Protein AF-A0A8T4R7D3-F1 (afdb_monomer_lite)

Structure (mmCIF, N/CA/C/O backbone):
data_AF-A0A8T4R7D3-F1
#
_entry.id   AF-A0A8T4R7D3-F1
#
loop_
_atom_site.group_PDB
_atom_site.id
_atom_site.type_symbol
_atom_site.label_atom_id
_atom_site.label_alt_id
_atom_site.label_comp_id
_atom_site.label_asym_id
_atom_site.label_entity_id
_atom_site.label_seq_id
_atom_site.pdbx_PDB_ins_code
_atom_site.Cartn_x
_atom_site.Cartn_y
_atom_site.Cartn_z
_atom_site.occupancy
_atom_site.B_iso_or_equiv
_atom_site.auth_seq_id
_atom_site.auth_comp_id
_atom_site.auth_asym_id
_atom_site.auth_atom_id
_atom_site.pdbx_PDB_model_num
ATOM 1 N N . MET A 1 1 ? 14.070 -7.611 1.373 1.00 36.69 1 MET A N 1
ATOM 2 C CA . MET A 1 1 ? 12.817 -8.396 1.293 1.00 36.69 1 MET A CA 1
ATOM 3 C C . MET A 1 1 ? 11.779 -7.496 0.635 1.00 36.69 1 MET A C 1
ATOM 5 O O . MET A 1 1 ? 12.075 -6.315 0.529 1.00 36.69 1 MET A O 1
ATOM 9 N N . GLY A 1 2 ? 10.666 -8.023 0.120 1.00 54.22 2 GLY A N 1
ATOM 10 C CA . GLY A 1 2 ? 9.570 -7.161 -0.355 1.00 54.22 2 GLY A CA 1
ATOM 11 C C . GLY A 1 2 ? 9.410 -6.985 -1.868 1.00 54.22 2 GLY A C 1
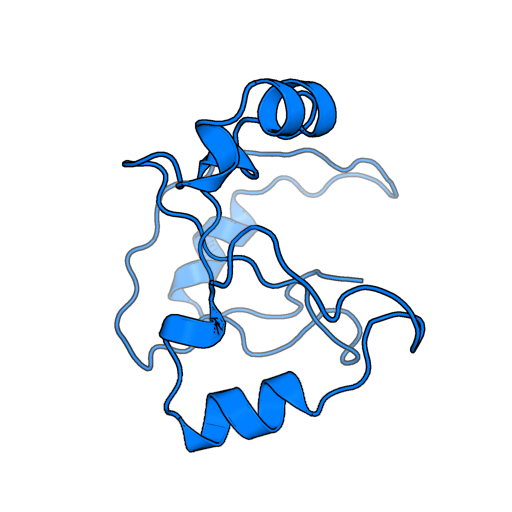ATOM 12 O O . GLY A 1 2 ? 8.536 -6.240 -2.288 1.00 54.22 2 GLY A O 1
ATOM 13 N N . HIS A 1 3 ? 10.195 -7.662 -2.713 1.00 70.94 3 HIS A N 1
ATOM 14 C CA . HIS A 1 3 ? 10.059 -7.515 -4.169 1.00 70.94 3 HIS A CA 1
ATOM 15 C C . HIS A 1 3 ? 9.313 -8.689 -4.802 1.00 70.94 3 HIS A C 1
ATOM 17 O O . HIS A 1 3 ? 9.589 -9.856 -4.498 1.00 70.94 3 HIS A O 1
ATOM 23 N N . LEU A 1 4 ? 8.396 -8.369 -5.717 1.00 80.88 4 LEU A N 1
ATOM 24 C CA . LEU A 1 4 ? 7.739 -9.348 -6.578 1.00 80.88 4 LEU A CA 1
ATOM 25 C C . LEU A 1 4 ? 8.806 -10.045 -7.437 1.00 80.88 4 LEU A C 1
ATOM 27 O O . LEU A 1 4 ? 9.700 -9.406 -7.992 1.00 80.88 4 LEU A O 1
ATOM 31 N N . GLY A 1 5 ? 8.768 -11.375 -7.461 1.00 80.00 5 GLY A N 1
ATOM 32 C CA . GLY A 1 5 ? 9.719 -12.221 -8.185 1.00 80.00 5 GLY A CA 1
ATOM 33 C C . GLY A 1 5 ? 9.231 -12.622 -9.573 1.00 80.00 5 GLY A C 1
ATOM 34 O O . GLY A 1 5 ? 10.048 -12.851 -10.458 1.00 80.00 5 GLY A O 1
ATOM 35 N N . ALA A 1 6 ? 7.913 -12.703 -9.758 1.00 86.12 6 ALA A N 1
ATOM 36 C CA . ALA A 1 6 ? 7.272 -12.942 -11.042 1.00 86.12 6 ALA A CA 1
ATOM 37 C C . ALA A 1 6 ? 5.851 -12.370 -11.024 1.00 86.12 6 ALA A C 1
ATOM 39 O O . ALA A 1 6 ? 5.162 -12.437 -9.997 1.00 86.12 6 ALA A O 1
ATOM 40 N N . VAL A 1 7 ? 5.425 -11.835 -12.166 1.00 90.06 7 VAL A N 1
ATOM 41 C CA . VAL A 1 7 ? 4.095 -11.258 -12.374 1.00 90.06 7 VAL A CA 1
ATOM 42 C C . VAL A 1 7 ? 3.459 -11.830 -13.647 1.00 90.06 7 VAL A C 1
ATOM 44 O O . VAL A 1 7 ? 4.183 -12.313 -14.520 1.00 90.06 7 VAL A O 1
ATOM 47 N N . PRO A 1 8 ? 2.122 -11.833 -13.765 1.00 91.81 8 PRO A N 1
ATOM 48 C CA . PRO A 1 8 ? 1.445 -12.183 -15.014 1.00 91.81 8 PRO A CA 1
ATOM 49 C C . PRO A 1 8 ? 1.762 -11.217 -16.163 1.00 91.81 8 PRO A C 1
ATOM 51 O O . PRO A 1 8 ? 2.154 -10.076 -15.928 1.00 91.81 8 PRO A O 1
ATOM 54 N N . GLU A 1 9 ? 1.498 -11.652 -17.401 1.00 91.25 9 GLU A N 1
ATOM 55 C CA . GLU A 1 9 ? 1.772 -10.893 -18.637 1.00 91.25 9 GLU A CA 1
ATOM 56 C C . GLU A 1 9 ? 1.210 -9.464 -18.605 1.00 91.25 9 GLU A C 1
ATOM 58 O O . GLU A 1 9 ? 1.916 -8.523 -18.951 1.00 91.25 9 GLU A O 1
ATOM 63 N N . LYS A 1 10 ? -0.002 -9.281 -18.065 1.00 90.69 10 LYS A N 1
ATOM 64 C CA . LYS A 1 10 ? -0.649 -7.969 -17.888 1.00 90.69 10 LYS A CA 1
ATOM 65 C C . LYS A 1 10 ? 0.213 -6.940 -17.144 1.00 90.69 10 LYS A C 1
ATOM 67 O O . LYS A 1 10 ? 0.091 -5.746 -17.388 1.00 90.69 10 LYS A O 1
ATOM 72 N N . PHE A 1 11 ? 1.061 -7.387 -16.222 1.00 90.50 11 PHE A N 1
ATOM 73 C CA . PHE A 1 11 ? 1.937 -6.521 -15.431 1.00 90.50 11 PHE A CA 1
ATOM 74 C C . PHE A 1 11 ? 3.374 -6.514 -15.959 1.00 90.50 11 PHE A C 1
ATOM 76 O O . PHE A 1 11 ? 4.179 -5.702 -15.509 1.00 90.50 11 PHE A O 1
ATOM 83 N N . GLN A 1 12 ? 3.716 -7.402 -16.897 1.00 88.94 12 GLN A N 1
ATOM 84 C CA . GLN A 1 12 ? 5.079 -7.531 -17.402 1.00 88.94 12 GLN A CA 1
ATOM 85 C C . GLN A 1 12 ? 5.535 -6.246 -18.099 1.00 88.94 12 GLN A C 1
ATOM 87 O O . GLN A 1 12 ? 6.657 -5.806 -17.869 1.00 88.94 12 GLN A O 1
ATOM 92 N N . GLU A 1 13 ? 4.646 -5.587 -18.847 1.00 86.06 13 GLU A N 1
ATOM 93 C CA . GLU A 1 13 ? 4.942 -4.306 -19.504 1.00 86.06 13 GLU A CA 1
ATOM 94 C C . GLU A 1 13 ? 5.337 -3.214 -18.498 1.00 86.06 13 GLU A C 1
ATOM 96 O O . GLU A 1 13 ? 6.294 -2.473 -18.724 1.00 86.06 13 GLU A O 1
ATOM 101 N N . VAL A 1 14 ? 4.662 -3.159 -17.343 1.00 87.75 14 VAL A N 1
ATOM 102 C CA . VAL A 1 14 ? 4.995 -2.218 -16.262 1.00 87.75 14 VAL A CA 1
ATOM 103 C C . VAL A 1 14 ? 6.386 -2.501 -15.703 1.00 87.75 14 VAL A C 1
ATOM 105 O O . VAL A 1 14 ? 7.166 -1.578 -15.484 1.00 87.75 14 VAL A O 1
ATOM 108 N N . PHE A 1 15 ? 6.719 -3.774 -15.486 1.00 84.31 15 PHE A N 1
ATOM 109 C CA . PHE A 1 15 ? 8.032 -4.172 -14.977 1.00 84.31 15 PHE A CA 1
ATOM 110 C C . PHE A 1 15 ? 9.150 -3.917 -15.989 1.00 84.31 15 PHE A C 1
ATOM 112 O O . PHE A 1 15 ? 10.239 -3.494 -15.602 1.00 84.31 15 PHE A O 1
ATOM 119 N N . ASP A 1 16 ? 8.881 -4.142 -17.272 1.00 86.25 16 ASP A N 1
ATOM 120 C CA . ASP A 1 16 ? 9.841 -3.936 -18.354 1.00 86.25 16 ASP A CA 1
ATOM 121 C C . ASP A 1 16 ? 10.116 -2.447 -18.610 1.00 86.25 16 ASP A C 1
ATOM 123 O O . ASP A 1 16 ? 11.216 -2.089 -19.039 1.00 86.25 16 ASP A O 1
ATOM 127 N N . ALA A 1 17 ? 9.157 -1.570 -18.292 1.00 84.62 17 ALA A N 1
ATOM 128 C CA . ALA A 1 17 ? 9.334 -0.122 -18.341 1.00 84.62 17 ALA A CA 1
ATOM 129 C C . ALA A 1 17 ? 10.272 0.409 -17.240 1.00 84.62 17 ALA A C 1
ATOM 131 O O . ALA A 1 17 ? 10.879 1.469 -17.414 1.00 84.62 17 ALA A O 1
ATOM 132 N N . VAL A 1 18 ? 10.431 -0.315 -16.122 1.00 83.69 18 VAL A N 1
ATOM 133 C CA . VAL A 1 18 ? 11.323 0.096 -15.029 1.00 83.69 18 VAL A CA 1
ATOM 134 C C . VAL A 1 18 ? 12.785 -0.183 -15.417 1.00 83.69 18 VAL A C 1
ATOM 136 O O . VAL A 1 18 ? 13.178 -1.341 -15.593 1.00 83.69 18 VAL A O 1
ATOM 139 N N . PRO A 1 19 ? 13.653 0.844 -15.513 1.00 83.81 19 PRO A N 1
ATOM 140 C CA . PRO A 1 19 ? 15.048 0.662 -15.881 1.00 83.81 19 PRO A CA 1
ATOM 141 C C . PRO A 1 19 ? 15.780 -0.240 -14.890 1.00 83.81 19 PRO A C 1
ATOM 143 O O . PRO A 1 19 ? 15.750 -0.021 -13.678 1.00 83.81 19 PRO A O 1
ATOM 146 N N . LYS A 1 20 ? 16.518 -1.223 -15.410 1.00 81.75 20 LYS A N 1
ATOM 147 C CA . LYS A 1 20 ? 17.413 -2.051 -14.595 1.00 81.75 20 LYS A CA 1
ATOM 148 C C . LYS A 1 20 ? 18.585 -1.201 -14.116 1.00 81.75 20 LYS A C 1
ATOM 150 O O . LYS A 1 20 ? 19.365 -0.703 -14.927 1.00 81.75 20 LYS A O 1
ATOM 155 N N . ARG A 1 21 ? 18.713 -1.046 -12.799 1.00 81.56 21 ARG A N 1
ATOM 156 C CA . ARG A 1 21 ? 19.777 -0.257 -12.165 1.00 81.56 21 ARG A CA 1
ATOM 157 C C . ARG A 1 21 ? 20.793 -1.144 -11.452 1.00 81.56 21 ARG A C 1
ATOM 159 O O . ARG A 1 21 ? 20.592 -2.348 -11.286 1.00 81.56 21 ARG A O 1
ATOM 166 N N . GLY A 1 22 ? 21.925 -0.545 -11.088 1.00 81.81 22 GLY A N 1
ATOM 167 C CA . GLY A 1 22 ? 23.009 -1.235 -10.395 1.00 81.81 22 GLY A CA 1
ATOM 168 C C . GLY A 1 22 ? 22.626 -1.695 -8.985 1.00 81.81 22 GLY A C 1
ATOM 169 O O . GLY A 1 22 ? 21.607 -1.307 -8.415 1.00 81.81 22 GLY A O 1
ATOM 170 N N . TYR A 1 23 ? 23.479 -2.525 -8.388 1.00 79.62 23 TYR A N 1
ATOM 171 C CA . TYR A 1 23 ? 23.300 -2.985 -7.012 1.00 79.62 23 TYR A CA 1
ATOM 172 C C . TYR A 1 23 ? 23.205 -1.796 -6.036 1.00 79.62 23 TYR A C 1
ATOM 174 O O . TYR A 1 23 ? 24.110 -0.965 -5.988 1.00 79.62 23 TYR A O 1
ATOM 182 N N . ARG A 1 24 ? 22.125 -1.754 -5.236 1.00 77.62 24 ARG A N 1
ATOM 183 C CA . ARG A 1 24 ? 21.774 -0.686 -4.268 1.00 77.62 24 ARG A CA 1
ATOM 184 C C . ARG A 1 24 ? 21.389 0.669 -4.880 1.00 77.62 24 ARG A C 1
ATOM 186 O O . ARG A 1 24 ? 21.235 1.630 -4.134 1.00 77.62 24 ARG A O 1
ATOM 193 N N . ASP A 1 25 ? 21.178 0.736 -6.190 1.00 83.69 25 ASP A N 1
ATOM 194 C CA . ASP A 1 25 ? 20.653 1.920 -6.879 1.00 83.69 25 ASP A CA 1
ATOM 195 C C . ASP A 1 25 ? 19.122 1.817 -7.003 1.00 83.69 25 ASP A C 1
ATOM 197 O O . ASP A 1 25 ? 18.578 1.525 -8.068 1.00 83.69 25 ASP A O 1
ATOM 201 N N . SER A 1 26 ? 18.433 1.956 -5.864 1.00 79.06 26 SER A N 1
ATOM 202 C CA . SER A 1 26 ? 16.968 1.912 -5.792 1.00 79.06 26 SER A CA 1
ATOM 203 C C . SER A 1 26 ? 16.387 3.301 -6.022 1.00 79.06 26 SER A C 1
ATOM 205 O O . SER A 1 26 ? 16.793 4.259 -5.366 1.00 79.06 26 SER A O 1
ATOM 207 N N . VAL A 1 27 ? 15.396 3.397 -6.903 1.00 77.75 27 VAL A N 1
ATOM 208 C CA . VAL A 1 27 ? 14.642 4.628 -7.155 1.00 77.75 27 VAL A CA 1
ATOM 209 C C . VAL A 1 27 ? 13.151 4.327 -7.148 1.00 77.75 27 VAL A C 1
ATOM 211 O O . VAL A 1 27 ? 12.731 3.252 -7.576 1.00 77.75 27 VAL A O 1
ATOM 214 N N . THR A 1 28 ? 12.359 5.286 -6.686 1.00 80.19 28 THR A N 1
ATOM 215 C CA . THR A 1 28 ? 10.903 5.253 -6.839 1.00 80.19 28 THR A CA 1
ATOM 216 C C . THR A 1 28 ? 10.545 5.867 -8.185 1.00 80.19 28 THR A C 1
ATOM 218 O O . THR A 1 28 ? 11.044 6.939 -8.528 1.00 80.19 28 THR A O 1
ATOM 221 N N . MET A 1 29 ? 9.696 5.184 -8.948 1.00 80.06 29 MET A N 1
ATOM 222 C CA . MET A 1 29 ? 9.202 5.646 -10.240 1.00 80.06 29 MET A CA 1
ATOM 223 C C . MET A 1 29 ? 7.689 5.505 -10.277 1.00 80.06 29 MET A C 1
ATOM 225 O O . MET A 1 29 ? 7.152 4.489 -9.841 1.00 80.06 29 MET A O 1
ATOM 229 N N . GLU A 1 30 ? 7.022 6.523 -10.803 1.00 83.75 30 GLU A N 1
ATOM 230 C CA . GLU A 1 30 ? 5.609 6.428 -11.135 1.00 83.75 30 GLU A CA 1
ATOM 231 C C . GLU A 1 30 ? 5.455 5.654 -12.445 1.00 83.75 30 GLU A C 1
ATOM 233 O O . GLU A 1 30 ? 6.167 5.910 -13.417 1.00 83.75 30 GLU A O 1
ATOM 238 N N . VAL A 1 31 ? 4.545 4.688 -12.452 1.00 85.50 31 VAL A N 1
ATOM 239 C CA . VAL A 1 31 ? 4.205 3.877 -13.623 1.00 85.50 31 VAL A CA 1
ATOM 240 C C . VAL A 1 31 ? 2.728 4.058 -13.939 1.00 85.50 31 VAL A C 1
ATOM 242 O O . VAL A 1 31 ? 1.955 4.492 -13.082 1.00 85.50 31 VAL A O 1
ATOM 245 N N . GLU A 1 32 ? 2.322 3.718 -15.161 1.00 84.75 32 GLU A N 1
ATOM 246 C CA . GLU A 1 32 ? 0.907 3.761 -15.517 1.00 84.75 32 GLU A CA 1
ATOM 247 C C . GLU A 1 32 ? 0.077 2.852 -14.603 1.00 84.75 32 GLU A C 1
ATOM 249 O O . GLU A 1 32 ? 0.486 1.755 -14.214 1.00 84.75 32 GLU A O 1
ATOM 254 N N . SER A 1 33 ? -1.111 3.337 -14.243 1.00 87.25 33 SER A N 1
ATOM 255 C CA . SER A 1 33 ? -2.031 2.586 -13.397 1.00 87.25 33 SER A CA 1
ATOM 256 C C . SER A 1 33 ? -2.588 1.386 -14.154 1.00 87.25 33 SER A C 1
ATOM 258 O O . SER A 1 33 ? -3.200 1.537 -15.210 1.00 87.25 33 SER A O 1
ATOM 260 N N . VAL A 1 34 ? -2.450 0.198 -13.568 1.00 89.50 34 VAL A N 1
ATOM 261 C CA . VAL A 1 34 ? -3.068 -1.028 -14.079 1.00 89.50 34 VAL A CA 1
ATOM 262 C C . VAL A 1 34 ? -4.332 -1.310 -13.278 1.00 89.50 34 VAL A C 1
ATOM 264 O O . VAL A 1 34 ? -4.283 -1.489 -12.062 1.00 89.50 34 VAL A O 1
ATOM 267 N N . LEU A 1 35 ? -5.476 -1.353 -13.959 1.00 91.00 35 LEU A N 1
ATOM 268 C CA . LEU A 1 35 ? -6.744 -1.743 -13.343 1.00 91.00 35 LEU A CA 1
ATOM 269 C C . LEU A 1 35 ? -6.765 -3.252 -13.118 1.00 91.00 35 LEU A C 1
ATOM 271 O O . LEU A 1 35 ? -6.423 -4.008 -14.025 1.00 91.00 35 LEU A O 1
ATOM 275 N N . VAL A 1 36 ? -7.196 -3.687 -11.939 1.00 90.50 36 VAL A N 1
ATOM 276 C CA . VAL A 1 36 ? -7.290 -5.105 -11.566 1.00 90.50 36 VAL A CA 1
ATOM 277 C C . VAL A 1 36 ? -8.696 -5.447 -11.100 1.00 90.50 36 VAL A C 1
ATOM 279 O O . VAL A 1 36 ? -9.392 -4.596 -10.543 1.00 90.50 36 VAL A O 1
ATOM 282 N N . GLU A 1 37 ? -9.113 -6.687 -11.330 1.00 89.69 37 GLU A N 1
ATOM 283 C CA . GLU A 1 37 ? -10.385 -7.210 -10.833 1.00 89.69 37 GLU A CA 1
ATOM 284 C C . GLU A 1 37 ? -10.201 -7.998 -9.529 1.00 89.69 37 GLU A C 1
ATOM 286 O O . GLU A 1 37 ? -9.124 -8.509 -9.215 1.00 89.69 37 GLU A O 1
ATOM 291 N N . ALA A 1 38 ? -11.273 -8.118 -8.744 1.00 84.00 38 ALA A N 1
ATOM 292 C CA . ALA A 1 38 ? -11.253 -8.952 -7.549 1.00 84.00 38 ALA A CA 1
ATOM 293 C C . ALA A 1 38 ? -11.007 -10.423 -7.927 1.00 84.00 38 ALA A C 1
ATOM 295 O O . ALA A 1 38 ? -11.673 -10.969 -8.804 1.00 84.00 38 ALA A O 1
ATOM 296 N N . GLY A 1 39 ? -10.055 -11.065 -7.247 1.00 86.06 39 GLY A N 1
ATOM 297 C CA . GLY A 1 39 ? -9.635 -12.438 -7.545 1.00 86.06 39 GLY A CA 1
ATOM 298 C C . GLY A 1 39 ? -8.606 -12.553 -8.674 1.00 86.06 39 GLY A C 1
ATOM 299 O O . GLY A 1 39 ? -8.132 -13.655 -8.950 1.00 86.06 39 GLY A O 1
ATOM 300 N N . GLU A 1 40 ? -8.218 -11.441 -9.301 1.00 91.62 40 GLU A N 1
ATOM 301 C CA . GLU A 1 40 ? -7.142 -11.436 -10.281 1.00 91.62 40 GLU A CA 1
ATOM 302 C C . GLU A 1 40 ? -5.782 -11.680 -9.608 1.00 91.62 40 GLU A C 1
ATOM 304 O O . GLU A 1 40 ? -5.434 -11.076 -8.591 1.00 91.62 40 GLU A O 1
ATOM 309 N N . ILE A 1 41 ? -4.985 -12.575 -10.191 1.00 90.06 41 ILE A N 1
ATOM 310 C CA . ILE A 1 41 ? -3.615 -12.823 -9.742 1.00 90.06 41 ILE A CA 1
ATOM 311 C C . ILE A 1 41 ? -2.756 -11.636 -10.186 1.00 90.06 41 ILE A C 1
ATOM 313 O O . ILE A 1 41 ? -2.699 -11.347 -11.374 1.00 90.06 41 ILE A O 1
ATOM 317 N N . ILE A 1 42 ? -2.057 -10.979 -9.254 1.00 88.56 42 ILE A N 1
ATOM 318 C CA . ILE A 1 42 ? -1.158 -9.840 -9.555 1.00 88.56 42 ILE A CA 1
ATOM 319 C C . ILE A 1 42 ? 0.331 -10.178 -9.390 1.00 88.56 42 ILE A C 1
ATOM 321 O O . ILE A 1 42 ? 1.205 -9.468 -9.879 1.00 88.56 42 ILE A O 1
ATOM 325 N N . ALA A 1 43 ? 0.633 -11.292 -8.723 1.00 87.94 43 ALA A N 1
ATOM 326 C CA . ALA A 1 43 ? 1.979 -11.816 -8.552 1.00 87.94 43 ALA A CA 1
ATOM 327 C C . ALA A 1 43 ? 1.923 -13.330 -8.348 1.00 87.94 43 ALA A C 1
ATOM 329 O O . ALA A 1 43 ? 1.012 -13.845 -7.703 1.00 87.94 43 ALA A O 1
ATOM 330 N N . THR A 1 44 ? 2.912 -14.043 -8.878 1.00 85.81 44 THR A N 1
ATOM 331 C CA . THR A 1 44 ? 3.012 -15.509 -8.757 1.00 85.81 44 THR A CA 1
ATOM 332 C C . THR A 1 44 ? 4.214 -15.950 -7.934 1.00 85.81 44 THR A C 1
ATOM 334 O O . THR A 1 44 ? 4.301 -17.113 -7.544 1.00 85.81 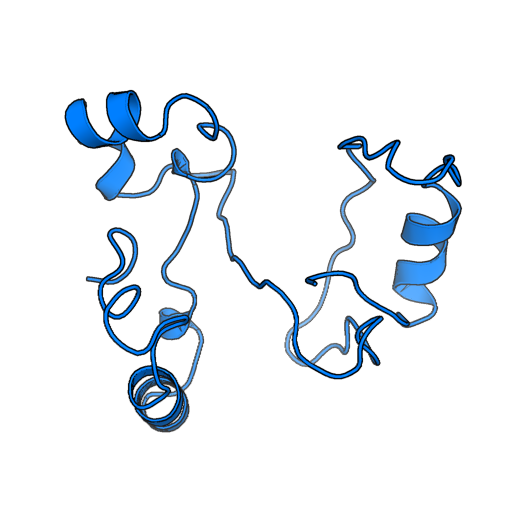44 THR A O 1
ATOM 337 N N . ASN A 1 45 ? 5.148 -15.038 -7.648 1.00 84.75 45 ASN A N 1
ATOM 338 C CA . ASN A 1 45 ? 6.307 -15.328 -6.816 1.00 84.75 45 ASN A CA 1
ATOM 339 C C . ASN A 1 45 ? 6.831 -14.068 -6.113 1.00 84.75 45 ASN A C 1
ATOM 341 O O . ASN A 1 45 ? 6.652 -12.954 -6.604 1.00 84.75 45 ASN A O 1
ATOM 345 N N . SER A 1 46 ? 7.546 -14.248 -5.003 1.00 85.88 46 SER A N 1
ATOM 346 C CA . SER A 1 46 ? 8.377 -13.209 -4.379 1.00 85.88 46 SER A CA 1
ATOM 347 C C . SER A 1 46 ? 9.850 -13.514 -4.648 1.00 85.88 46 SER A C 1
ATOM 349 O O . SER A 1 46 ? 10.239 -14.676 -4.735 1.00 85.88 46 SER A O 1
ATOM 351 N N . GLN A 1 47 ? 10.698 -12.491 -4.762 1.00 76.50 47 GLN A N 1
ATOM 352 C CA . GLN A 1 47 ? 12.117 -12.666 -5.109 1.00 76.50 47 GLN A CA 1
ATOM 353 C C . GLN A 1 47 ? 12.867 -13.631 -4.179 1.00 76.50 47 GLN A C 1
ATOM 355 O O . GLN A 1 47 ? 13.797 -14.310 -4.605 1.00 76.50 47 GLN A O 1
ATOM 360 N N . THR A 1 48 ? 12.489 -13.677 -2.901 1.00 79.19 48 THR A N 1
ATOM 361 C CA . THR A 1 48 ? 13.148 -14.521 -1.898 1.00 79.19 48 THR A CA 1
ATOM 362 C C . THR A 1 48 ? 12.343 -15.763 -1.532 1.00 79.19 48 THR A C 1
ATOM 364 O O . THR A 1 48 ? 12.858 -16.594 -0.787 1.00 79.19 48 THR A O 1
ATOM 367 N N . GLY A 1 49 ? 11.089 -15.877 -1.986 1.00 72.88 49 GLY A N 1
ATOM 368 C CA . GLY A 1 49 ? 10.150 -16.920 -1.561 1.00 72.88 49 GLY A CA 1
ATOM 369 C C . GLY A 1 49 ? 9.772 -16.870 -0.073 1.00 72.88 49 GLY A C 1
ATOM 370 O O . GLY A 1 49 ? 9.149 -17.804 0.419 1.00 72.88 49 GLY A O 1
ATOM 371 N N . LYS A 1 50 ? 10.183 -15.828 0.668 1.00 73.69 50 LYS A N 1
ATOM 372 C CA . LYS A 1 50 ? 10.070 -15.762 2.140 1.00 73.69 50 LYS A CA 1
ATOM 373 C C . LYS A 1 50 ? 9.036 -14.760 2.649 1.00 73.69 50 LYS A C 1
ATOM 375 O O . LYS A 1 50 ? 8.760 -14.757 3.842 1.00 73.69 50 LYS A O 1
ATOM 380 N N . GLY A 1 51 ? 8.505 -13.905 1.780 1.00 72.31 51 GLY A N 1
ATOM 381 C CA . GLY A 1 51 ? 7.546 -12.872 2.158 1.00 72.31 51 GLY A CA 1
ATOM 382 C C . GLY A 1 51 ? 7.580 -11.670 1.222 1.00 72.31 51 GLY A C 1
ATOM 383 O O . GLY A 1 51 ? 8.526 -11.488 0.447 1.00 72.31 51 GLY A O 1
ATOM 384 N N . PHE A 1 52 ? 6.538 -10.857 1.311 1.00 75.19 52 PHE A N 1
ATOM 385 C CA . PHE A 1 52 ? 6.397 -9.600 0.591 1.00 75.19 52 PHE A CA 1
ATOM 386 C C . PHE A 1 52 ? 5.795 -8.551 1.523 1.00 75.19 52 PHE A C 1
ATOM 388 O O . PHE A 1 52 ? 5.059 -8.897 2.446 1.00 75.19 52 PHE A O 1
ATOM 395 N N . ASP A 1 53 ? 6.129 -7.290 1.274 1.00 77.75 53 ASP A N 1
ATOM 396 C CA . ASP A 1 53 ? 5.532 -6.168 1.984 1.00 77.75 53 ASP A CA 1
ATOM 397 C C . ASP A 1 53 ? 4.250 -5.779 1.243 1.00 77.75 53 ASP A C 1
ATOM 399 O O . ASP A 1 53 ? 4.243 -5.674 0.014 1.00 77.75 53 ASP A O 1
ATOM 403 N N . PHE A 1 54 ? 3.155 -5.612 1.980 1.00 80.00 54 PHE A N 1
ATOM 404 C CA . PHE A 1 54 ? 1.850 -5.277 1.423 1.00 80.00 54 PHE A CA 1
ATOM 405 C C . PHE A 1 54 ? 1.242 -4.109 2.185 1.00 80.00 54 PHE A C 1
ATOM 407 O O . PHE A 1 54 ? 1.163 -4.129 3.413 1.00 80.00 54 PHE A O 1
ATOM 414 N N . GLY A 1 55 ? 0.802 -3.102 1.442 1.00 85.25 55 GLY A N 1
ATOM 415 C CA . GLY A 1 55 ? 0.094 -1.945 1.962 1.00 85.25 55 GLY A CA 1
ATOM 416 C C . GLY A 1 55 ? -1.003 -1.549 0.987 1.00 85.25 55 GLY A C 1
ATOM 417 O O . GLY A 1 55 ? -0.827 -1.657 -0.227 1.00 85.25 55 GLY A O 1
ATOM 418 N N . LEU A 1 56 ? -2.135 -1.105 1.527 1.00 89.44 56 LEU A N 1
ATOM 419 C CA . LEU A 1 56 ? -3.262 -0.605 0.751 1.00 89.44 56 LEU A CA 1
ATOM 420 C C . LEU A 1 56 ? -3.465 0.873 1.072 1.00 89.44 56 LEU A C 1
ATOM 422 O O . LEU A 1 56 ? -3.452 1.263 2.240 1.00 89.44 56 LEU A O 1
ATOM 426 N N . TYR A 1 57 ? -3.664 1.679 0.035 1.00 92.12 57 TYR A N 1
ATOM 427 C CA . TYR A 1 57 ? -3.791 3.128 0.143 1.00 92.12 57 TYR A CA 1
ATOM 428 C C . TYR A 1 57 ? -4.964 3.611 -0.715 1.00 92.12 57 TYR A C 1
ATOM 430 O O . TYR A 1 57 ? -5.138 3.131 -1.835 1.00 92.12 57 TYR A O 1
ATOM 438 N N . ASP A 1 58 ? -5.734 4.588 -0.231 1.00 93.06 58 ASP A N 1
ATOM 439 C CA . ASP A 1 58 ? -6.681 5.349 -1.057 1.00 93.06 58 ASP A CA 1
ATOM 440 C C . ASP A 1 58 ? -6.151 6.764 -1.278 1.00 93.06 58 ASP A C 1
ATOM 442 O O . ASP A 1 58 ? -6.427 7.678 -0.508 1.00 93.06 58 ASP A O 1
ATOM 446 N N . LEU A 1 59 ? -5.419 6.967 -2.373 1.00 91.88 59 LEU 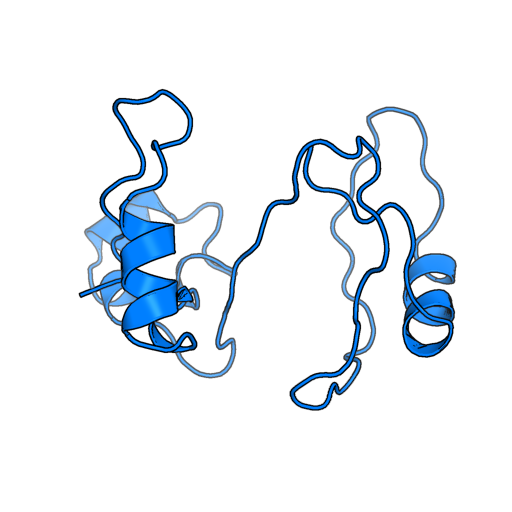A N 1
ATOM 447 C CA . LEU A 1 59 ? -4.805 8.261 -2.695 1.00 91.88 59 LEU A CA 1
ATOM 448 C C . LEU A 1 59 ? -5.820 9.385 -2.982 1.00 91.88 59 LEU A C 1
ATOM 450 O O . LEU A 1 59 ? -5.433 10.540 -3.134 1.00 91.88 59 LEU A O 1
ATOM 454 N N . ARG A 1 60 ? -7.121 9.080 -3.065 1.00 93.00 60 ARG A N 1
ATOM 455 C CA . ARG A 1 60 ? -8.180 10.083 -3.273 1.00 93.00 60 ARG A CA 1
ATOM 456 C C . ARG A 1 60 ? -8.635 10.709 -1.957 1.00 93.00 60 ARG A C 1
ATOM 458 O O . ARG A 1 60 ? -9.280 11.757 -1.978 1.00 93.00 60 ARG A O 1
ATOM 465 N N . LYS A 1 61 ? -8.373 10.048 -0.825 1.00 94.44 61 LYS A N 1
ATOM 466 C CA . LYS A 1 61 ? -8.902 10.430 0.484 1.00 94.44 61 LYS A CA 1
ATOM 467 C C . LYS A 1 61 ? -7.902 10.114 1.591 1.00 94.44 61 LYS A C 1
ATOM 469 O O . LYS A 1 61 ? -7.589 8.956 1.837 1.00 94.44 61 LYS A O 1
ATOM 474 N N . GLU A 1 62 ? -7.489 11.144 2.321 1.00 95.62 62 GLU A N 1
ATOM 475 C CA . GLU A 1 62 ? -6.665 10.958 3.516 1.00 95.62 62 GLU A CA 1
ATOM 476 C C . GLU A 1 62 ? -7.381 10.114 4.589 1.00 95.62 62 GLU A C 1
ATOM 478 O O . GLU A 1 62 ? -8.604 10.192 4.778 1.00 95.62 62 GLU A O 1
ATOM 483 N N . ASN A 1 63 ? -6.598 9.323 5.318 1.00 95.31 63 ASN A N 1
ATOM 484 C CA . ASN A 1 63 ? -7.065 8.482 6.408 1.00 95.31 63 ASN A CA 1
ATOM 485 C C . ASN A 1 63 ? -7.346 9.288 7.688 1.00 95.31 63 ASN A C 1
ATOM 487 O O . ASN A 1 63 ? -7.080 10.487 7.795 1.00 95.31 63 ASN A O 1
ATOM 491 N N . GLN A 1 64 ? -7.949 8.621 8.673 1.00 95.06 64 GLN A N 1
ATOM 492 C CA . GLN A 1 64 ? -8.347 9.260 9.924 1.00 95.06 64 GLN A CA 1
ATOM 493 C C . GLN A 1 64 ? -7.138 9.671 10.778 1.00 95.06 64 GLN A C 1
ATOM 495 O O . GLN A 1 64 ? -7.153 10.765 11.344 1.00 95.06 64 GLN A O 1
ATOM 500 N N . ALA A 1 65 ? -6.086 8.846 10.819 1.00 95.25 65 ALA A N 1
ATOM 501 C CA . ALA A 1 65 ? -4.862 9.117 11.574 1.00 95.25 65 ALA A CA 1
ATOM 502 C C . ALA A 1 65 ? -4.167 10.405 11.103 1.00 95.25 65 ALA A C 1
ATOM 504 O O . ALA A 1 65 ? -3.723 11.210 11.919 1.00 95.25 65 ALA A O 1
ATOM 505 N N . ALA A 1 66 ? -4.179 10.674 9.796 1.00 95.94 66 ALA A N 1
ATOM 506 C CA . ALA A 1 66 ? -3.619 11.881 9.197 1.00 95.94 66 ALA A CA 1
ATOM 507 C C . ALA A 1 66 ? -4.317 13.183 9.621 1.00 95.94 66 ALA A C 1
ATOM 509 O O . ALA A 1 66 ? -3.823 14.266 9.308 1.00 95.94 66 ALA A O 1
ATOM 510 N N . LYS A 1 67 ? -5.452 13.131 10.326 1.00 95.38 67 LYS A N 1
ATOM 511 C CA . LYS A 1 67 ? -6.088 14.332 10.891 1.00 95.38 67 LYS A CA 1
ATOM 512 C C . LYS A 1 67 ? -5.394 14.829 12.158 1.00 95.38 67 LYS A C 1
ATOM 514 O O . LYS A 1 67 ? -5.586 15.988 12.521 1.00 95.38 67 LYS A O 1
ATOM 519 N N . ASP A 1 68 ? -4.602 13.983 12.813 1.00 96.75 68 ASP A N 1
ATOM 520 C CA . ASP A 1 68 ? -3.805 14.353 13.980 1.00 96.75 68 ASP A CA 1
ATOM 521 C C . ASP A 1 68 ? -2.489 15.035 13.541 1.00 96.75 68 ASP A C 1
ATOM 523 O O . ASP A 1 68 ? -1.685 14.425 12.823 1.00 96.75 68 ASP A O 1
ATOM 527 N N . PRO A 1 69 ? -2.217 16.285 13.968 1.00 97.12 69 PRO A N 1
ATOM 528 C CA . PRO A 1 69 ? -0.945 16.952 13.698 1.00 97.12 69 PRO A CA 1
ATOM 529 C C . PRO A 1 69 ? 0.283 16.162 14.171 1.00 97.12 69 PRO A C 1
ATOM 531 O O . PRO A 1 69 ? 1.306 16.184 13.488 1.00 97.12 69 PRO A O 1
ATOM 534 N N . ALA A 1 70 ? 0.189 15.442 15.293 1.00 97.12 70 ALA A N 1
ATOM 535 C CA . ALA A 1 70 ? 1.303 14.658 15.824 1.00 97.12 70 ALA A CA 1
ATOM 536 C C . ALA A 1 70 ? 1.617 13.447 14.933 1.00 97.12 70 ALA A C 1
ATOM 538 O O . ALA A 1 70 ? 2.783 13.109 14.723 1.00 97.12 70 ALA A O 1
ATOM 539 N N . PHE A 1 71 ? 0.584 12.820 14.359 1.00 95.62 71 PHE A N 1
ATOM 540 C CA . PHE A 1 71 ? 0.757 11.763 13.366 1.00 95.62 71 PHE A CA 1
ATOM 541 C C . PHE A 1 71 ? 1.457 1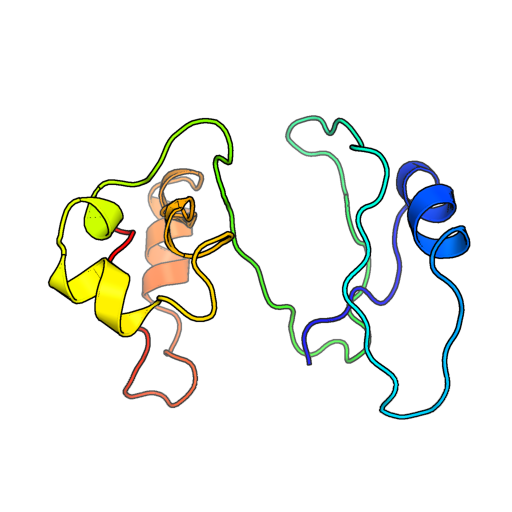2.303 12.115 1.00 95.62 71 PHE A C 1
ATOM 543 O O . PHE A 1 71 ? 2.429 11.715 11.647 1.00 95.62 71 PHE A O 1
ATOM 550 N N . ARG A 1 72 ? 1.014 13.459 11.605 1.00 96.81 72 ARG A N 1
ATOM 551 C CA . ARG A 1 72 ? 1.641 14.098 10.440 1.00 96.81 72 ARG A CA 1
ATOM 552 C C . ARG A 1 72 ? 3.108 14.429 10.670 1.00 96.81 72 ARG A C 1
ATOM 554 O O . ARG A 1 72 ? 3.934 14.143 9.815 1.00 96.81 72 ARG A O 1
ATOM 561 N N . GLU A 1 73 ? 3.437 15.011 11.819 1.00 97.56 73 GLU A N 1
ATOM 562 C CA . GLU A 1 73 ? 4.824 15.333 12.163 1.00 97.56 73 GLU A CA 1
ATOM 563 C C . GLU A 1 73 ? 5.694 14.072 12.224 1.00 97.56 73 GLU A C 1
ATOM 565 O O . GLU A 1 73 ? 6.792 14.048 11.670 1.00 97.56 73 GLU A O 1
ATOM 570 N N . LYS A 1 74 ? 5.177 13.001 12.836 1.00 96.62 74 LYS A N 1
ATOM 571 C CA . LYS A 1 74 ? 5.883 11.722 12.958 1.00 96.62 74 LYS A CA 1
ATOM 572 C C . LYS A 1 74 ? 6.119 11.020 11.614 1.00 96.62 74 LYS A C 1
ATOM 574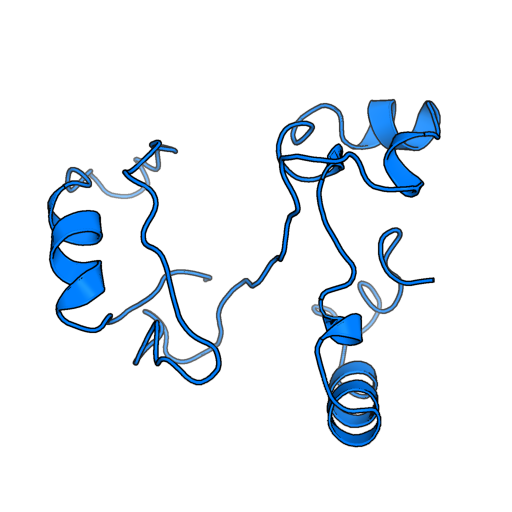 O O . LYS A 1 74 ? 7.124 10.331 11.490 1.00 96.62 74 LYS A O 1
ATOM 579 N N . HIS A 1 75 ? 5.208 11.179 10.654 1.00 95.88 75 HIS A N 1
ATOM 580 C CA . HIS A 1 75 ? 5.208 10.478 9.362 1.00 95.88 75 HIS A CA 1
ATOM 581 C C . HIS A 1 75 ? 5.448 11.422 8.168 1.00 95.88 75 HIS A C 1
ATOM 583 O O . HIS A 1 75 ? 5.026 11.152 7.040 1.00 95.88 75 HIS A O 1
ATOM 589 N N . ALA A 1 76 ? 6.093 12.567 8.409 1.00 96.38 76 ALA A N 1
ATOM 590 C CA . ALA A 1 76 ? 6.280 13.610 7.403 1.00 96.38 76 ALA A CA 1
ATOM 591 C C . ALA A 1 76 ? 7.175 13.171 6.228 1.00 96.38 76 ALA A C 1
ATOM 593 O O . ALA A 1 76 ? 7.029 13.687 5.119 1.00 96.38 76 ALA A O 1
ATOM 594 N N . ASP A 1 77 ? 8.084 12.224 6.456 1.00 95.19 77 ASP A N 1
ATOM 595 C CA . ASP A 1 77 ? 8.985 11.644 5.456 1.00 95.19 77 ASP A CA 1
ATOM 596 C C . ASP A 1 77 ? 8.277 10.697 4.474 1.00 95.19 77 ASP A C 1
ATOM 598 O O . ASP A 1 77 ? 8.760 10.484 3.363 1.00 95.19 77 ASP A O 1
ATOM 602 N N . GLU A 1 78 ? 7.098 10.199 4.842 1.00 91.75 78 GLU A N 1
ATOM 603 C CA . GLU A 1 78 ? 6.289 9.271 4.051 1.00 91.75 78 GLU A CA 1
ATOM 604 C C . GLU A 1 78 ? 4.856 9.781 3.822 1.00 91.75 78 GLU A C 1
ATOM 606 O O . GLU A 1 78 ? 3.934 9.001 3.586 1.00 91.75 78 GLU A O 1
ATOM 611 N N . ALA A 1 79 ? 4.656 11.104 3.831 1.00 93.50 79 ALA A N 1
ATOM 612 C CA . ALA A 1 79 ? 3.338 11.741 3.731 1.00 93.50 79 ALA A CA 1
ATOM 613 C C . ALA A 1 79 ? 2.479 11.244 2.548 1.00 93.50 79 ALA A C 1
ATOM 615 O O . ALA A 1 79 ? 1.264 11.109 2.676 1.00 93.50 79 ALA A O 1
ATOM 616 N N . GLY A 1 80 ? 3.097 10.925 1.404 1.00 89.62 80 GLY A N 1
ATOM 617 C CA . GLY A 1 80 ? 2.392 10.398 0.226 1.00 89.62 80 GLY A CA 1
ATOM 618 C C . GLY A 1 80 ? 1.776 9.006 0.419 1.00 89.62 80 GLY A C 1
ATOM 619 O O . GLY A 1 80 ? 0.867 8.637 -0.317 1.00 89.62 80 GLY A O 1
ATOM 620 N N . GLN A 1 81 ? 2.240 8.244 1.410 1.00 91.06 81 GLN A N 1
ATOM 621 C CA . GLN A 1 81 ? 1.761 6.900 1.732 1.00 91.06 81 GLN A CA 1
ATOM 622 C C . GLN A 1 81 ? 1.055 6.887 3.090 1.00 91.06 81 GLN A C 1
ATOM 624 O O . GLN A 1 81 ? -0.118 6.525 3.172 1.00 91.06 81 GLN A O 1
ATOM 629 N N . ALA A 1 82 ? 1.720 7.342 4.153 1.00 94.50 82 ALA A N 1
ATOM 630 C CA . ALA A 1 82 ? 1.190 7.279 5.512 1.00 94.50 82 ALA A CA 1
ATOM 631 C C . ALA A 1 82 ? -0.129 8.039 5.684 1.00 94.50 82 ALA A C 1
ATOM 633 O O . ALA A 1 82 ? -0.968 7.627 6.482 1.00 94.50 82 ALA A O 1
ATOM 634 N N . TYR A 1 83 ? -0.367 9.111 4.919 1.00 96.62 83 TYR A N 1
ATOM 635 C CA . TYR A 1 83 ? -1.611 9.879 5.049 1.00 96.62 83 TYR A CA 1
ATOM 636 C C . TYR A 1 83 ? -2.796 9.236 4.335 1.00 96.62 83 TYR A C 1
ATOM 638 O O . TYR A 1 83 ? -3.932 9.628 4.576 1.00 96.62 83 TYR A O 1
ATOM 646 N N . TYR A 1 84 ? -2.549 8.247 3.480 1.00 96.12 84 TYR A N 1
ATOM 647 C CA . TYR A 1 84 ? -3.558 7.615 2.630 1.00 96.12 84 TYR A CA 1
ATOM 648 C C . TYR A 1 84 ? -3.688 6.111 2.887 1.00 96.12 84 TYR A C 1
ATOM 650 O O . TYR A 1 84 ? -4.513 5.449 2.261 1.00 96.12 84 TYR A O 1
ATOM 658 N N . ALA A 1 85 ? -2.883 5.560 3.799 1.00 94.69 85 ALA A N 1
ATOM 659 C CA . ALA A 1 85 ? -2.904 4.150 4.159 1.00 94.69 85 ALA A CA 1
ATOM 660 C C . ALA A 1 85 ? -4.243 3.750 4.790 1.00 94.69 85 ALA A C 1
ATOM 662 O O . ALA A 1 85 ? -4.831 4.512 5.561 1.00 94.69 85 ALA A O 1
ATOM 663 N N . LEU A 1 86 ? -4.698 2.544 4.466 1.00 94.31 86 LEU A N 1
ATOM 664 C CA . LEU A 1 86 ? -5.925 1.938 4.971 1.00 94.31 86 LEU A CA 1
ATOM 665 C C . LEU A 1 86 ? -5.609 0.742 5.872 1.00 94.31 86 LEU A C 1
ATOM 667 O O . LEU A 1 86 ? -4.558 0.106 5.735 1.00 94.31 86 LEU A O 1
ATOM 671 N N . CYS A 1 87 ? -6.559 0.368 6.733 1.00 91.62 87 CYS A N 1
ATOM 672 C CA . CYS A 1 87 ? -6.538 -0.969 7.305 1.00 91.62 87 CYS A CA 1
ATOM 673 C C . CYS A 1 87 ? -6.848 -1.991 6.214 1.00 91.62 87 CYS A C 1
ATOM 675 O O . CYS A 1 87 ? -7.984 -2.152 5.775 1.00 91.62 87 CYS A O 1
ATOM 677 N N . TRP A 1 88 ? -5.827 -2.710 5.765 1.00 88.44 88 TRP A N 1
ATOM 678 C CA . TRP A 1 88 ? -6.013 -3.747 4.757 1.00 88.44 88 TRP A CA 1
ATOM 679 C C . TRP A 1 88 ? -6.762 -4.974 5.308 1.00 88.44 88 TRP A C 1
ATOM 681 O O . TRP A 1 88 ? -7.314 -5.730 4.518 1.00 88.44 88 TRP A O 1
ATOM 691 N N . LEU A 1 89 ? -6.844 -5.148 6.637 1.00 88.56 89 LEU A N 1
ATOM 692 C CA . LEU A 1 89 ? -7.629 -6.223 7.264 1.00 88.56 89 LEU A CA 1
ATOM 693 C C . LEU A 1 89 ? -9.138 -6.073 7.020 1.00 88.56 89 LEU A C 1
ATOM 695 O O . LEU A 1 89 ? -9.835 -7.078 6.944 1.00 88.56 89 LEU A O 1
ATOM 699 N N . ASP A 1 90 ? -9.634 -4.853 6.796 1.00 88.06 90 ASP A N 1
ATOM 700 C CA . ASP A 1 90 ? -11.059 -4.593 6.521 1.00 88.06 90 ASP A CA 1
ATOM 701 C C . ASP A 1 90 ? -11.554 -5.245 5.219 1.00 88.06 90 ASP A C 1
ATOM 703 O O . ASP A 1 90 ? -12.754 -5.305 4.957 1.00 88.06 90 ASP A O 1
ATOM 707 N N . TRP A 1 91 ? -10.627 -5.723 4.389 1.00 86.19 91 TRP A N 1
ATOM 708 C CA . TRP A 1 91 ? -10.896 -6.322 3.084 1.00 86.19 91 TRP A CA 1
ATOM 709 C C . TRP A 1 91 ? -10.900 -7.852 3.098 1.00 86.19 91 TRP A C 1
ATOM 711 O O . TRP A 1 91 ? -11.078 -8.472 2.051 1.00 86.19 91 TRP A O 1
ATOM 721 N N . PHE A 1 92 ? -10.719 -8.458 4.269 1.00 86.88 92 PHE A N 1
ATOM 722 C CA . PHE A 1 92 ? -10.755 -9.903 4.461 1.00 86.88 92 PHE A CA 1
ATOM 723 C C . PHE A 1 92 ? -12.029 -10.307 5.193 1.00 86.88 92 PHE A C 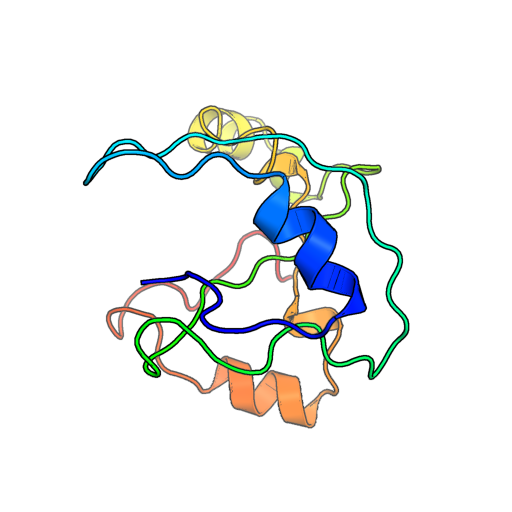1
ATOM 725 O O . PHE A 1 92 ? -12.625 -9.519 5.931 1.00 86.88 92 PHE A O 1
ATOM 732 N N . THR A 1 93 ? -12.443 -11.563 5.028 1.00 90.06 93 THR A N 1
ATOM 733 C CA . THR A 1 93 ? -13.507 -12.126 5.866 1.00 90.06 93 THR A CA 1
ATOM 734 C C . THR A 1 93 ? -13.107 -12.076 7.343 1.00 90.06 93 THR A C 1
ATOM 736 O O . THR A 1 93 ? -11.926 -11.997 7.686 1.00 90.06 93 THR A O 1
ATOM 739 N N . GLU A 1 94 ? -14.085 -12.144 8.247 1.00 90.25 94 GLU A N 1
ATOM 740 C CA . GLU A 1 94 ? -13.809 -12.152 9.689 1.00 90.25 94 GLU A CA 1
ATOM 741 C C . GLU A 1 94 ? -12.871 -13.309 10.084 1.00 90.25 94 GLU A C 1
ATOM 743 O O . GLU A 1 94 ? -11.948 -13.122 10.877 1.00 90.25 94 GLU A O 1
ATOM 748 N N . GLU A 1 95 ? -13.053 -14.487 9.479 1.00 92.94 95 GLU A N 1
ATOM 749 C CA . GLU A 1 95 ? -12.195 -15.656 9.696 1.00 92.94 95 GLU A CA 1
ATOM 750 C C . GLU A 1 95 ? -10.746 -15.396 9.254 1.00 92.94 95 GLU A C 1
ATOM 752 O O . GLU A 1 95 ? -9.808 -15.607 10.028 1.00 92.94 95 GLU A O 1
ATOM 757 N N . GLU A 1 96 ? -10.549 -14.895 8.034 1.00 91.81 96 GLU A N 1
ATOM 758 C CA . GLU A 1 96 ? -9.226 -14.554 7.501 1.00 91.81 96 GLU A CA 1
ATOM 759 C C . GLU A 1 96 ? -8.553 -13.459 8.333 1.00 91.81 96 GLU A C 1
ATOM 761 O O . GLU A 1 96 ? -7.393 -13.598 8.719 1.00 91.81 96 GLU A O 1
ATOM 766 N N . SER A 1 97 ? -9.296 -12.411 8.687 1.00 89.38 97 SER A N 1
ATOM 767 C CA . SER A 1 97 ? -8.830 -11.340 9.567 1.00 89.38 97 SER A CA 1
ATOM 768 C C . SER A 1 97 ? -8.371 -11.863 10.927 1.00 89.38 97 SER A C 1
ATOM 770 O O . SER A 1 97 ? -7.327 -11.443 11.428 1.00 89.38 97 SER A O 1
ATOM 772 N N . ASN A 1 98 ? -9.108 -12.800 11.528 1.00 89.50 98 ASN A N 1
ATOM 773 C CA . ASN A 1 98 ? -8.726 -13.412 12.800 1.00 89.50 98 ASN A CA 1
ATOM 774 C C . ASN A 1 98 ? -7.442 -14.242 12.671 1.00 89.50 98 ASN A C 1
ATOM 776 O O . ASN A 1 98 ? -6.558 -14.137 13.525 1.00 89.50 98 ASN A O 1
ATOM 780 N N . ASN A 1 99 ? -7.297 -15.005 11.584 1.00 90.38 99 ASN A N 1
ATOM 781 C CA . ASN A 1 99 ? -6.068 -15.744 11.294 1.00 90.38 99 ASN A CA 1
ATOM 782 C C . ASN A 1 99 ? -4.867 -14.802 11.114 1.00 90.38 99 ASN A C 1
ATOM 784 O O . ASN A 1 99 ? -3.793 -15.062 11.655 1.00 90.38 99 ASN A O 1
ATOM 788 N N . LEU A 1 100 ? -5.052 -13.682 10.411 1.00 86.38 100 LEU A N 1
ATOM 789 C CA . LEU A 1 100 ? -4.009 -12.678 10.191 1.00 86.38 100 LEU A CA 1
ATOM 790 C C . LEU A 1 100 ? -3.607 -11.969 11.491 1.00 86.38 100 LEU A C 1
ATOM 792 O O . LEU A 1 100 ? -2.417 -11.835 11.770 1.00 86.38 100 LEU A O 1
ATOM 796 N N . LYS A 1 101 ? -4.574 -11.583 12.333 1.00 85.75 101 LYS A N 1
ATOM 797 C CA . LYS A 1 101 ? -4.320 -10.975 13.655 1.00 85.75 101 LYS A CA 1
ATOM 798 C C . LYS A 1 101 ? -3.608 -11.927 14.625 1.00 85.75 101 LYS A C 1
ATOM 800 O O . LYS A 1 101 ? -2.948 -11.470 15.559 1.00 85.75 101 LYS A O 1
ATOM 805 N N . ALA A 1 102 ? -3.728 -13.239 14.417 1.00 87.50 102 ALA A N 1
ATOM 806 C CA . ALA A 1 102 ? -3.032 -14.250 15.209 1.00 87.50 102 ALA A CA 1
ATOM 807 C C . ALA A 1 102 ? -1.557 -14.439 14.806 1.00 87.50 102 ALA A C 1
ATOM 809 O O . ALA A 1 102 ? -0.798 -15.055 15.562 1.00 87.50 102 ALA A O 1
ATOM 810 N N . LEU A 1 103 ? -1.128 -13.914 13.650 1.00 83.62 103 LEU A N 1
ATOM 811 C CA . LEU A 1 103 ? 0.267 -13.989 13.224 1.00 83.62 103 LEU A CA 1
ATOM 812 C C . LEU A 1 103 ? 1.176 -13.188 14.176 1.00 83.62 103 LEU A C 1
ATOM 814 O O . LEU A 1 103 ? 0.779 -12.150 14.716 1.00 83.62 103 LEU A O 1
ATOM 818 N N . PRO A 1 104 ? 2.414 -13.653 14.419 1.00 78.94 104 PRO A N 1
ATOM 819 C CA . PRO A 1 104 ? 3.367 -12.883 15.201 1.00 78.94 104 PRO A CA 1
ATOM 820 C C . PRO A 1 104 ? 3.726 -11.589 14.462 1.00 78.94 104 PRO A C 1
ATOM 822 O O . PRO A 1 104 ? 3.932 -11.590 13.249 1.00 78.94 104 PRO A O 1
ATOM 825 N N . GLY A 1 105 ? 3.856 -10.491 15.210 1.00 74.75 105 GLY A N 1
ATOM 826 C CA . GLY A 1 105 ? 4.463 -9.268 14.686 1.00 74.75 105 GLY A CA 1
ATOM 827 C C . GLY A 1 105 ? 5.918 -9.504 14.263 1.00 74.75 105 GLY A C 1
ATOM 828 O O . GLY A 1 105 ? 6.532 -10.491 14.676 1.00 74.75 105 GLY A O 1
ATOM 829 N N . VAL A 1 106 ? 6.478 -8.593 13.462 1.00 69.56 106 VAL A N 1
ATOM 830 C CA . VAL A 1 106 ? 7.777 -8.759 12.771 1.00 69.56 106 VAL A CA 1
ATOM 831 C C . VAL A 1 106 ? 8.931 -9.206 13.688 1.00 69.56 106 VAL A C 1
ATOM 833 O O . VAL A 1 106 ? 9.779 -9.994 13.280 1.00 69.56 106 VAL A O 1
ATOM 836 N N . ASP A 1 107 ? 8.957 -8.731 14.933 1.00 72.94 107 ASP A N 1
ATOM 837 C CA . ASP A 1 107 ? 9.964 -9.028 15.964 1.00 72.94 107 ASP A CA 1
ATOM 838 C C . ASP A 1 107 ? 9.364 -9.777 17.178 1.00 72.94 107 ASP A C 1
ATOM 840 O O . ASP A 1 107 ? 10.002 -9.906 18.227 1.00 72.94 107 ASP A O 1
ATOM 844 N N . GLY A 1 108 ? 8.112 -10.234 17.063 1.00 70.56 108 GLY A N 1
ATOM 845 C CA . GLY A 1 108 ? 7.331 -10.847 18.138 1.00 70.56 108 GLY A CA 1
ATOM 846 C C . GLY A 1 108 ? 6.903 -9.894 19.265 1.00 70.56 108 GLY A C 1
ATOM 847 O O . GLY A 1 108 ? 6.292 -10.358 20.229 1.00 70.56 108 GLY A O 1
ATOM 848 N N . LYS A 1 109 ? 7.205 -8.590 19.174 1.00 70.06 109 LYS A N 1
ATOM 849 C CA . LYS A 1 109 ? 6.940 -7.582 20.221 1.00 70.06 109 LYS A CA 1
ATOM 850 C C . LYS A 1 109 ? 6.169 -6.363 19.707 1.00 70.06 109 LYS A C 1
ATOM 852 O O . LYS A 1 109 ? 5.304 -5.850 20.406 1.00 70.06 109 LYS A O 1
ATOM 857 N N . SER A 1 110 ? 6.475 -5.934 18.495 1.00 71.75 110 SER A N 1
ATOM 858 C CA . SER A 1 110 ? 6.003 -4.742 17.800 1.00 71.75 110 SER A CA 1
ATOM 859 C C . SER A 1 110 ? 5.096 -5.132 16.625 1.00 71.75 110 SER A C 1
ATOM 861 O O . SER A 1 110 ? 5.102 -6.276 16.169 1.00 71.75 110 SER A O 1
ATOM 863 N N . GLY A 1 111 ? 4.316 -4.177 16.108 1.00 70.88 111 GLY A N 1
ATOM 864 C CA . GLY A 1 111 ? 3.515 -4.368 14.888 1.00 70.88 111 GLY A CA 1
ATOM 865 C C . GLY A 1 111 ? 2.189 -5.113 15.077 1.00 70.88 111 GLY A C 1
ATOM 866 O O . GLY A 1 111 ? 1.639 -5.615 14.104 1.00 70.88 111 GLY A O 1
ATOM 867 N N . LYS A 1 112 ? 1.677 -5.196 16.313 1.00 76.56 112 LYS A N 1
ATOM 868 C CA . LYS A 1 112 ? 0.316 -5.695 16.599 1.00 76.56 112 LYS A CA 1
ATOM 869 C C . LYS A 1 112 ? -0.756 -4.608 16.590 1.00 76.56 112 LYS A C 1
ATOM 871 O O . LYS A 1 112 ? -1.939 -4.919 16.539 1.00 76.56 112 LYS A O 1
ATOM 876 N N . GLU A 1 113 ? -0.332 -3.354 16.655 1.00 81.81 113 GLU A N 1
ATOM 877 C CA . GLU A 1 113 ? -1.203 -2.186 16.638 1.00 81.81 113 GLU A CA 1
ATOM 878 C C . GLU A 1 113 ? -0.900 -1.385 15.377 1.00 81.81 113 GLU A C 1
ATOM 880 O O . GLU A 1 113 ? 0.261 -1.223 14.993 1.00 81.81 113 GLU A O 1
ATOM 885 N N . SER A 1 114 ? -1.952 -0.902 14.728 1.00 87.19 114 SER A N 1
ATOM 886 C CA . SER A 1 114 ? -1.862 -0.079 13.532 1.00 87.19 114 SER A CA 1
ATOM 887 C C . SER A 1 114 ? -2.742 1.140 13.733 1.00 87.19 114 SER A C 1
ATOM 889 O O . SER A 1 114 ? -3.923 0.995 14.028 1.00 87.19 114 SER A O 1
ATOM 891 N N . ALA A 1 115 ? -2.189 2.334 13.514 1.00 88.88 115 ALA A N 1
ATOM 892 C CA . ALA A 1 115 ? -2.960 3.579 13.532 1.00 88.88 115 ALA A CA 1
ATOM 893 C C . ALA A 1 115 ? -4.037 3.625 12.431 1.00 88.88 115 ALA A C 1
ATOM 895 O O . ALA A 1 115 ? -4.896 4.500 12.443 1.00 88.88 115 ALA A O 1
ATOM 896 N N . TYR A 1 116 ? -3.973 2.703 11.468 1.00 90.94 116 TYR A N 1
ATOM 897 C CA . TYR A 1 116 ? -4.922 2.614 10.366 1.00 90.94 116 TYR A CA 1
ATOM 898 C C . TYR A 1 116 ? -6.087 1.661 10.652 1.00 90.94 116 TYR A C 1
ATOM 900 O O . TYR A 1 116 ? -7.085 1.757 9.948 1.00 90.94 116 TYR A O 1
ATOM 908 N N . CYS A 1 117 ? -5.955 0.755 11.633 1.00 86.50 117 CYS A N 1
ATOM 909 C CA . CYS A 1 117 ? -6.929 -0.289 11.966 1.00 86.50 117 CYS A CA 1
ATOM 910 C C . CYS A 1 117 ? -7.586 0.003 13.320 1.00 86.50 117 CYS A C 1
ATOM 912 O O . CYS A 1 117 ? -6.978 -0.272 14.356 1.00 86.50 117 CYS A O 1
ATOM 914 N N . GLU A 1 118 ? -8.800 0.557 13.291 1.00 72.44 118 GLU A N 1
ATOM 915 C CA . GLU A 1 118 ? -9.637 0.836 14.473 1.00 72.44 118 GLU A CA 1
ATOM 916 C C . GLU A 1 118 ? -10.577 -0.331 14.814 1.00 72.44 118 GLU A C 1
ATOM 918 O O . GLU A 1 118 ? -11.116 -0.967 13.879 1.00 72.44 118 GLU A O 1
#

pLDDT: mean 85.9, std 9.11, range [36.69, 97.56]

Radius of gyration: 16.48 Å; chains: 1; bounding box: 37×34×40 Å

Foldseek 3Di:
DAAFPFFDPLCVVQVVPDDDDDDPPDDDDDTDDDDDDPPDGGGDAGNVNPDHDDWDFDQVDFAPQLVDPVSCVVCVVPCSRSRGTADPLVVDDPVVSVVVLPDADPVNPDDSDDPRDD

Sequence (118 aa):
MGHLGAVPEKFQEVFDAVPKRGYRDSVTMEVESVLVEAGEIIATNSQTGKGFDFGLYDLRKENQAAKDPAFREKHADEAGQAYYALCWLDWFTEEESNNLKALPGVDGKSGKESAYCE

Secondary structure (DSSP, 8-state):
---EEE--HHHHHHHHHSPP--TT-------PPPP--TT----SEETTSS------B-TTS--SGGGSHHHHHHTGGGHHHHTTB--GGGGS-HHHHHHHHTSPPTTSSS-S--TT--